Protein AF-J2ZG76-F1 (afdb_monomer_lite)

Sequence (73 aa):
IWPGGAATTTLAGPSPSSPAVGRIDAHDLGGAFLTRYRVRWEGGASLESSVWAPATSGEARLVMVHHQSTLIS

Secondary structure (DSSP, 8-state):
--TTS---SSS-SPPPSS-EE---EEEE-SSSEEEEEEEEETTEEEEEEEEEEE-TTS-S-EEEEEEEEEEE-

Foldseek 3Di:
DDLVPDDDPDPDDDDAAPKDKADWDWDDPPQKIWTWTKIDGVNFIWIKIWIWHADPVPDRDTDTPDIDIGTDD

Radius of gyration: 14.23 Å; chains: 1; bounding box: 35×25×33 Å

Structure (mmCIF, N/CA/C/O backbone):
data_AF-J2ZG76-F1
#
_entry.id   AF-J2ZG76-F1
#
loop_
_atom_site.group_PDB
_atom_site.id
_atom_site.type_symbol
_atom_site.label_atom_id
_atom_site.label_alt_id
_atom_site.label_comp_id
_atom_site.label_asym_id
_atom_site.label_entity_id
_atom_site.label_seq_id
_atom_site.pdbx_PDB_ins_code
_atom_site.Cartn_x
_atom_site.Cartn_y
_atom_site.Cartn_z
_atom_site.occupancy
_atom_site.B_iso_or_equiv
_atom_site.auth_seq_id
_atom_site.auth_comp_id
_atom_site.auth_asym_id
_atom_site.auth_atom_id
_atom_site.pdbx_PDB_model_num
ATOM 1 N N . ILE A 1 1 ? 12.142 5.792 -1.761 1.00 57.31 1 ILE A N 1
ATOM 2 C CA . ILE A 1 1 ? 13.466 5.396 -2.298 1.00 57.31 1 ILE A CA 1
ATOM 3 C C . ILE A 1 1 ? 13.482 5.787 -3.762 1.00 57.31 1 ILE A C 1
ATOM 5 O O . ILE A 1 1 ? 12.532 5.469 -4.464 1.00 57.31 1 ILE A O 1
ATOM 9 N N . TRP A 1 2 ? 14.491 6.532 -4.194 1.00 62.09 2 TRP A N 1
ATOM 10 C CA . TRP A 1 2 ? 14.563 7.094 -5.541 1.00 62.09 2 TRP A CA 1
ATOM 11 C C . TRP A 1 2 ? 15.310 6.158 -6.508 1.00 62.09 2 TRP A C 1
ATOM 13 O O . TRP A 1 2 ? 16.031 5.273 -6.041 1.00 62.09 2 TRP A O 1
ATOM 23 N N . PRO A 1 3 ? 15.207 6.363 -7.837 1.00 53.00 3 PRO A N 1
ATOM 24 C CA . PRO A 1 3 ? 15.874 5.530 -8.849 1.00 53.00 3 PRO A CA 1
ATOM 25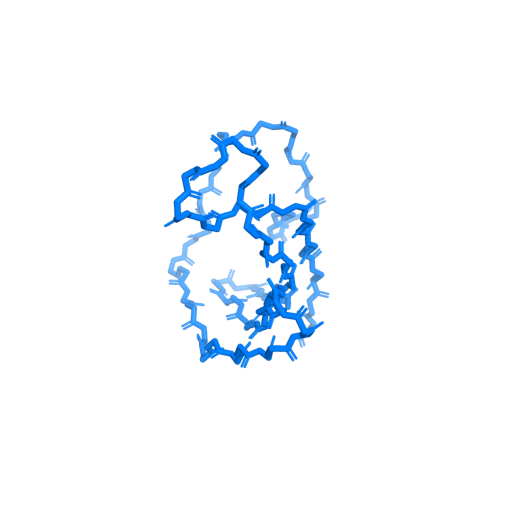 C C . PRO A 1 3 ? 17.412 5.431 -8.703 1.00 53.00 3 PRO A C 1
ATOM 27 O O . PRO A 1 3 ? 18.023 4.564 -9.309 1.00 53.00 3 PRO A O 1
ATOM 30 N N . GLY A 1 4 ? 18.041 6.279 -7.877 1.00 63.53 4 GLY A N 1
ATOM 31 C CA . GLY A 1 4 ? 19.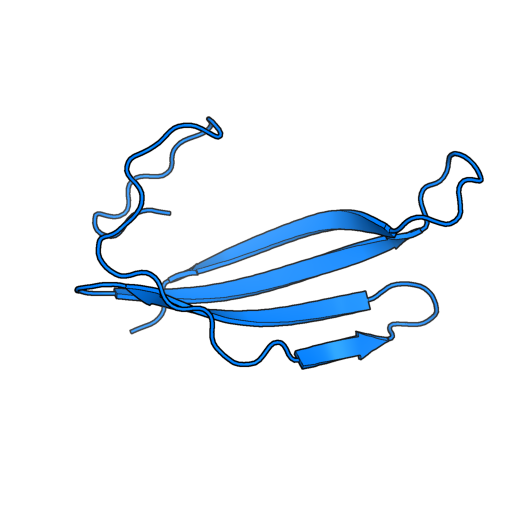466 6.216 -7.511 1.00 63.53 4 GLY A CA 1
ATOM 32 C C . GLY A 1 4 ? 19.760 5.696 -6.095 1.00 63.53 4 GLY A C 1
ATOM 33 O O . GLY A 1 4 ? 20.832 5.963 -5.565 1.00 63.53 4 GLY A O 1
ATOM 34 N N . GLY A 1 5 ? 18.804 5.046 -5.423 1.00 61.62 5 GLY A N 1
ATOM 35 C CA . GLY A 1 5 ? 18.968 4.531 -4.054 1.00 61.62 5 GLY A CA 1
ATOM 36 C C . GLY A 1 5 ? 18.892 5.591 -2.948 1.00 61.62 5 GLY A C 1
ATOM 37 O O . GLY A 1 5 ? 18.909 5.252 -1.768 1.00 61.62 5 GLY A O 1
ATOM 38 N N . ALA A 1 6 ? 18.751 6.871 -3.301 1.00 59.19 6 ALA A N 1
ATOM 39 C CA . ALA A 1 6 ? 18.577 7.937 -2.326 1.00 59.19 6 ALA A CA 1
ATOM 40 C C . ALA A 1 6 ? 17.247 7.772 -1.567 1.00 59.19 6 ALA A C 1
ATOM 42 O O . ALA A 1 6 ? 16.185 7.553 -2.158 1.00 59.19 6 ALA A O 1
ATOM 43 N N . ALA A 1 7 ? 17.297 7.899 -0.245 1.00 58.59 7 ALA A N 1
ATOM 44 C CA . ALA A 1 7 ? 16.127 8.018 0.612 1.00 58.59 7 ALA A CA 1
ATOM 45 C C . ALA A 1 7 ? 16.026 9.479 1.059 1.00 58.59 7 ALA A C 1
ATOM 47 O O . ALA A 1 7 ? 16.967 10.003 1.650 1.00 58.59 7 ALA A O 1
ATOM 48 N N . THR A 1 8 ? 14.917 10.157 0.767 1.00 57.59 8 THR A N 1
ATOM 49 C CA . THR A 1 8 ? 14.618 11.446 1.404 1.00 57.59 8 THR A CA 1
ATOM 50 C C . THR A 1 8 ? 13.802 11.187 2.662 1.00 57.59 8 THR A C 1
ATOM 52 O O . THR A 1 8 ? 12.922 10.330 2.677 1.00 57.59 8 THR A O 1
ATOM 55 N N . THR A 1 9 ? 14.094 11.931 3.725 1.00 52.78 9 THR A N 1
ATOM 56 C CA . THR A 1 9 ? 13.291 11.953 4.959 1.00 52.78 9 THR A CA 1
ATOM 57 C C . THR A 1 9 ? 12.159 12.981 4.890 1.00 52.78 9 THR A C 1
ATOM 59 O O . THR A 1 9 ? 11.390 13.127 5.836 1.00 52.78 9 THR A O 1
ATOM 62 N N . THR A 1 10 ? 12.051 13.704 3.773 1.00 53.34 10 THR A N 1
ATOM 63 C CA . THR A 1 10 ? 11.049 14.737 3.514 1.00 53.34 10 THR A CA 1
ATOM 64 C C . THR A 1 10 ? 10.049 14.265 2.454 1.00 53.34 10 THR A C 1
ATOM 66 O O . THR A 1 10 ? 10.377 13.457 1.582 1.00 53.34 10 THR A O 1
ATOM 69 N N . LEU A 1 11 ? 8.832 14.823 2.491 1.00 55.97 11 LEU A N 1
ATOM 70 C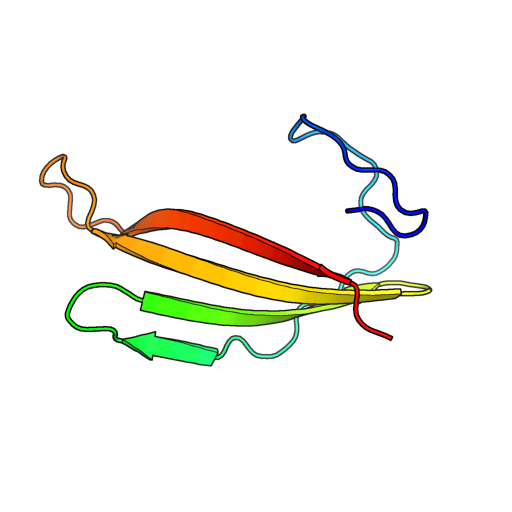 CA . LEU A 1 11 ? 7.807 14.660 1.443 1.00 55.97 11 LEU A CA 1
ATOM 71 C C . LEU A 1 11 ? 8.179 15.362 0.119 1.00 55.97 11 LEU A C 1
ATOM 73 O O . LEU A 1 11 ? 7.447 15.257 -0.859 1.00 55.97 11 LEU A O 1
ATOM 77 N N . ALA A 1 12 ? 9.294 16.099 0.091 1.00 52.88 12 ALA A N 1
ATOM 78 C CA . ALA A 1 12 ? 9.776 16.840 -1.065 1.00 52.88 12 ALA A CA 1
ATOM 79 C C . ALA A 1 12 ? 10.965 16.109 -1.705 1.00 52.88 12 ALA A C 1
ATOM 81 O O . ALA A 1 12 ? 11.977 15.853 -1.055 1.00 52.88 12 ALA A O 1
ATOM 82 N N . GLY A 1 13 ? 10.854 15.801 -2.994 1.00 59.06 13 GLY A N 1
ATOM 83 C CA . GLY A 1 13 ? 11.900 15.179 -3.800 1.00 59.06 13 GLY A CA 1
ATOM 84 C C . GLY A 1 13 ? 11.490 15.148 -5.274 1.00 59.06 13 GLY A C 1
ATOM 85 O O . GLY A 1 13 ? 10.312 15.360 -5.577 1.00 59.06 13 GLY A O 1
ATOM 86 N N . PRO A 1 14 ? 12.432 14.932 -6.206 1.00 62.00 14 PRO A N 1
ATOM 87 C CA . PRO A 1 14 ? 12.093 14.814 -7.617 1.00 62.00 14 PRO A CA 1
ATOM 88 C C . PRO A 1 14 ? 11.164 13.612 -7.823 1.00 62.00 14 PRO A C 1
ATOM 90 O O . PRO A 1 14 ? 11.516 12.484 -7.481 1.00 62.00 14 PRO A O 1
ATOM 93 N N . SER A 1 15 ? 9.979 13.847 -8.393 1.00 64.31 15 SER A N 1
ATOM 94 C CA . SER A 1 15 ? 9.152 12.749 -8.893 1.00 64.31 15 SER A CA 1
ATOM 95 C C . SER A 1 15 ? 9.904 12.067 -10.039 1.00 64.31 15 SER A C 1
ATOM 97 O O . SER A 1 15 ? 10.406 12.773 -10.918 1.00 64.31 15 SER A O 1
ATOM 99 N N . PRO A 1 16 ? 9.971 10.726 -10.081 1.00 69.25 16 PRO A N 1
ATOM 100 C CA . PRO A 1 16 ? 10.484 10.018 -11.242 1.00 69.25 16 PRO A CA 1
ATOM 101 C C . PRO A 1 16 ? 9.732 10.443 -12.506 1.00 69.25 16 PRO A C 1
ATOM 103 O O . PRO A 1 16 ? 8.541 10.769 -12.439 1.00 69.25 16 PRO A O 1
ATOM 106 N N . SER A 1 17 ? 10.404 10.424 -13.656 1.00 80.50 17 SER A N 1
ATOM 107 C CA . SER A 1 17 ? 9.752 10.621 -14.948 1.00 80.50 17 SER A CA 1
ATOM 108 C C . SER A 1 17 ? 8.767 9.479 -15.220 1.00 80.50 17 SER A C 1
ATOM 110 O O . SER A 1 17 ? 9.059 8.300 -14.998 1.00 80.50 17 SER A O 1
ATOM 112 N N . SER A 1 18 ? 7.582 9.844 -15.716 1.00 85.50 18 SER A N 1
ATOM 113 C CA . SER A 1 18 ? 6.541 8.912 -16.171 1.00 85.50 18 SER A CA 1
ATOM 114 C C . SER A 1 18 ? 6.136 7.836 -15.143 1.00 85.50 18 SER A C 1
ATOM 116 O O . SER A 1 18 ? 6.155 6.643 -15.471 1.00 85.50 18 SER A O 1
ATOM 118 N N . PRO A 1 19 ? 5.763 8.207 -13.901 1.00 88.56 19 PRO A N 1
ATOM 119 C CA . PRO A 1 19 ? 5.351 7.229 -12.912 1.00 88.56 19 PRO A CA 1
ATOM 120 C C . PRO A 1 19 ? 4.013 6.605 -13.321 1.00 88.56 19 PRO A C 1
ATOM 122 O O . PRO A 1 19 ? 3.108 7.286 -13.804 1.00 88.56 19 PRO A O 1
ATOM 125 N N . ALA A 1 20 ? 3.866 5.305 -13.096 1.00 93.00 20 ALA A N 1
ATOM 126 C CA . ALA A 1 20 ? 2.605 4.608 -13.283 1.00 93.00 20 ALA A CA 1
ATOM 127 C C . ALA A 1 20 ? 2.351 3.640 -12.130 1.00 93.00 20 ALA A C 1
ATOM 129 O O . ALA A 1 20 ? 3.229 2.877 -11.720 1.00 93.00 20 ALA A O 1
ATOM 130 N N . VAL A 1 21 ? 1.120 3.672 -11.632 1.00 94.88 21 VAL A N 1
ATOM 131 C CA . VAL A 1 21 ? 0.635 2.798 -10.566 1.00 94.88 21 VAL A CA 1
ATOM 132 C C . VAL A 1 21 ? -0.061 1.605 -11.212 1.00 94.88 21 VAL A C 1
ATOM 134 O O . VAL A 1 21 ? -0.898 1.765 -12.101 1.00 94.88 21 VAL A O 1
ATOM 137 N N . GLY A 1 22 ? 0.339 0.402 -10.811 1.00 95.94 22 GLY A N 1
ATOM 138 C CA . GLY A 1 22 ? -0.305 -0.840 -11.215 1.00 95.94 22 GLY A CA 1
ATOM 139 C C . GLY A 1 22 ? -1.639 -1.052 -10.502 1.00 95.94 22 GLY A C 1
ATOM 140 O O . GLY A 1 22 ? -2.136 -0.190 -9.780 1.00 95.94 22 GLY A O 1
ATOM 141 N N . ARG A 1 23 ? -2.220 -2.239 -10.681 1.00 97.62 23 ARG A N 1
ATOM 142 C CA . ARG A 1 23 ? -3.410 -2.633 -9.924 1.00 97.62 23 ARG A CA 1
ATOM 143 C C . ARG A 1 23 ? -3.116 -2.581 -8.422 1.00 97.62 23 ARG A C 1
ATOM 145 O O . ARG A 1 23 ? -2.045 -3.004 -7.989 1.00 97.62 23 ARG A O 1
ATOM 152 N N . ILE A 1 24 ? -4.084 -2.076 -7.664 1.00 97.69 24 ILE A N 1
ATOM 153 C CA . ILE A 1 24 ? -4.068 -2.101 -6.205 1.00 97.69 24 ILE A CA 1
ATOM 154 C C . ILE A 1 24 ? -4.903 -3.285 -5.751 1.00 97.69 24 ILE A C 1
ATOM 156 O O . ILE A 1 24 ? -6.117 -3.308 -5.958 1.00 97.69 24 ILE A O 1
ATOM 160 N N . ASP A 1 25 ? -4.237 -4.254 -5.136 1.00 98.00 25 ASP A N 1
ATOM 161 C CA . ASP A 1 25 ? -4.895 -5.354 -4.450 1.00 98.00 25 ASP A CA 1
ATOM 162 C C . ASP A 1 25 ? -5.073 -4.957 -2.982 1.00 98.00 25 ASP A C 1
ATOM 164 O O . ASP A 1 25 ? -4.106 -4.618 -2.293 1.00 98.00 25 ASP A O 1
ATOM 168 N N . ALA A 1 26 ? -6.324 -4.951 -2.520 1.00 97.06 26 ALA A N 1
ATOM 169 C CA . ALA A 1 26 ? -6.701 -4.603 -1.157 1.00 97.06 26 ALA A CA 1
ATOM 170 C C . ALA A 1 26 ? -7.267 -5.836 -0.447 1.00 97.06 26 ALA A C 1
ATOM 172 O O . ALA A 1 26 ? -8.194 -6.476 -0.943 1.00 97.06 26 ALA A O 1
ATOM 173 N N . HIS A 1 27 ? -6.716 -6.150 0.721 1.00 97.69 27 HIS A N 1
ATOM 174 C CA . HIS A 1 27 ? -7.114 -7.284 1.546 1.00 97.69 27 HIS A CA 1
ATOM 175 C C . HIS A 1 27 ? -7.627 -6.783 2.893 1.00 97.69 27 HIS A C 1
ATOM 177 O O . HIS A 1 27 ? -6.921 -6.039 3.571 1.00 97.69 27 HIS A O 1
ATOM 183 N N . ASP A 1 28 ? -8.830 -7.203 3.281 1.00 96.06 28 ASP A N 1
ATOM 184 C CA . ASP A 1 28 ? -9.335 -7.014 4.643 1.00 96.06 28 ASP A CA 1
ATOM 185 C C . ASP A 1 28 ? -8.567 -7.926 5.614 1.00 96.06 28 ASP A C 1
ATOM 187 O O . ASP A 1 28 ? -8.306 -9.095 5.323 1.00 96.06 28 ASP A O 1
ATOM 191 N N . LEU A 1 29 ? -8.190 -7.365 6.758 1.00 95.06 29 LEU A N 1
ATOM 192 C CA . LEU A 1 29 ? -7.449 -7.994 7.848 1.00 95.06 29 LEU A CA 1
ATOM 193 C C . LEU A 1 29 ? -8.242 -7.983 9.166 1.00 95.06 29 LEU A C 1
ATOM 195 O O . LEU A 1 29 ? -7.650 -8.014 10.243 1.00 95.06 29 LEU A O 1
ATOM 199 N N . GLY A 1 30 ? -9.573 -7.914 9.100 1.00 93.25 30 GLY A N 1
ATOM 200 C CA . GLY A 1 30 ? -10.436 -7.882 10.281 1.00 93.25 30 GLY A CA 1
ATOM 201 C C . GLY A 1 30 ? -10.622 -6.465 10.815 1.00 93.25 30 GLY A C 1
ATOM 202 O O . GLY A 1 30 ? -10.428 -6.213 12.003 1.00 93.25 30 GLY A O 1
ATOM 203 N N . GLY A 1 31 ? -10.976 -5.535 9.925 1.00 90.44 31 GLY A N 1
ATOM 204 C CA . GLY A 1 31 ? -11.210 -4.126 10.267 1.00 90.44 31 GLY A CA 1
ATOM 205 C C . GLY A 1 31 ? -10.036 -3.199 9.954 1.00 90.44 31 GLY A C 1
ATOM 206 O O . GLY A 1 31 ? -10.147 -1.997 10.167 1.00 90.44 31 GLY A O 1
ATOM 207 N N . ALA A 1 32 ? -8.946 -3.733 9.406 1.00 95.06 32 ALA A N 1
ATOM 208 C CA . ALA A 1 32 ? -7.869 -2.987 8.761 1.00 95.06 32 ALA A CA 1
ATOM 209 C C . ALA A 1 32 ? -7.681 -3.509 7.331 1.00 95.06 32 ALA A C 1
ATOM 211 O O . ALA A 1 32 ? -8.124 -4.606 7.007 1.00 95.06 32 ALA A O 1
ATOM 212 N N . PHE A 1 33 ? -6.999 -2.751 6.478 1.00 97.62 33 PHE A N 1
ATOM 213 C CA . PHE A 1 33 ? -6.755 -3.124 5.089 1.00 97.62 33 PHE A CA 1
ATOM 214 C C . PHE A 1 33 ? -5.263 -3.144 4.780 1.00 97.62 33 PHE A C 1
ATOM 216 O O . PHE A 1 33 ? -4.555 -2.177 5.060 1.00 97.62 33 PHE A O 1
ATOM 223 N N . LEU A 1 34 ? -4.791 -4.217 4.150 1.00 98.00 34 LEU A N 1
ATOM 224 C CA . LEU A 1 34 ? -3.487 -4.267 3.495 1.00 98.00 34 LEU A CA 1
ATOM 225 C C . LEU A 1 34 ? -3.666 -3.961 2.013 1.00 98.00 34 LEU A C 1
ATOM 227 O O . LEU A 1 34 ? -4.355 -4.698 1.311 1.00 98.00 34 LEU A O 1
ATOM 231 N N . THR A 1 35 ? -3.001 -2.920 1.524 1.00 98.19 35 THR A N 1
ATOM 232 C CA . THR A 1 35 ? -2.902 -2.638 0.090 1.00 98.19 35 THR A CA 1
ATOM 233 C C . THR A 1 35 ? -1.521 -2.999 -0.429 1.00 98.19 35 THR A C 1
ATOM 235 O O . THR A 1 35 ? -0.518 -2.617 0.179 1.00 98.19 35 THR A O 1
ATOM 238 N N . ARG A 1 36 ? -1.462 -3.703 -1.563 1.00 97.88 36 ARG A N 1
ATOM 239 C CA . ARG A 1 36 ? -0.224 -4.014 -2.290 1.00 97.88 36 ARG A CA 1
ATOM 240 C C . ARG A 1 36 ? -0.365 -3.616 -3.751 1.00 97.88 36 ARG A C 1
ATOM 242 O O . ARG A 1 36 ? -1.382 -3.903 -4.376 1.00 97.88 36 ARG A O 1
ATOM 249 N N . TYR A 1 37 ? 0.647 -2.947 -4.291 1.00 97.50 37 TYR A N 1
ATOM 250 C CA . TYR A 1 37 ? 0.667 -2.521 -5.692 1.00 97.50 37 TYR A CA 1
ATOM 251 C C . TYR A 1 37 ? 2.091 -2.289 -6.185 1.00 97.50 37 TYR A C 1
ATOM 253 O O . TYR A 1 37 ? 3.002 -2.058 -5.398 1.00 97.50 37 TYR A O 1
ATOM 261 N N . ARG A 1 38 ? 2.295 -2.344 -7.504 1.00 96.06 38 ARG A N 1
ATOM 262 C CA . ARG A 1 38 ? 3.571 -1.967 -8.129 1.00 96.06 38 ARG A CA 1
ATOM 263 C C . ARG A 1 38 ? 3.522 -0.506 -8.553 1.00 96.06 38 ARG A C 1
ATOM 265 O O . ARG A 1 38 ? 2.549 -0.087 -9.177 1.00 96.06 38 ARG A O 1
ATOM 272 N N . VAL A 1 39 ? 4.584 0.239 -8.290 1.00 94.19 39 VAL A N 1
ATOM 273 C CA . VAL A 1 39 ? 4.846 1.527 -8.940 1.00 94.19 39 VAL A CA 1
ATOM 274 C C . VAL A 1 39 ? 6.006 1.324 -9.903 1.00 94.19 39 VAL A C 1
ATOM 276 O O . VAL A 1 39 ? 6.984 0.658 -9.574 1.00 94.19 39 VAL A O 1
ATOM 279 N N . ARG A 1 40 ? 5.881 1.845 -11.122 1.00 92.75 40 ARG A N 1
ATOM 280 C CA . ARG A 1 40 ? 6.944 1.843 -12.137 1.00 92.75 40 ARG A CA 1
ATOM 281 C C . ARG A 1 40 ? 7.257 3.267 -12.566 1.00 92.75 40 ARG A C 1
ATOM 283 O O . ARG A 1 40 ? 6.371 4.116 -12.544 1.00 92.75 40 ARG A O 1
ATOM 290 N N . TRP A 1 41 ? 8.482 3.498 -12.998 1.00 90.06 41 TRP A N 1
ATOM 291 C CA . TRP A 1 41 ? 8.952 4.748 -13.590 1.00 90.06 41 TRP A CA 1
ATOM 292 C C . TRP A 1 41 ? 10.054 4.434 -14.603 1.00 90.06 41 TRP A C 1
ATOM 294 O O . TRP A 1 41 ? 10.442 3.276 -14.785 1.00 90.06 41 TRP A O 1
ATOM 304 N N . GLU A 1 42 ? 10.554 5.452 -15.292 1.00 86.75 42 GLU A N 1
ATOM 305 C CA . GLU A 1 42 ? 11.684 5.279 -16.201 1.00 86.75 42 GLU A CA 1
ATOM 306 C C . GLU A 1 42 ? 12.928 4.756 -15.457 1.00 86.75 42 GLU A C 1
ATOM 308 O O . GLU A 1 42 ? 13.476 5.422 -14.582 1.00 86.75 42 GLU A O 1
ATOM 313 N N . GLY A 1 43 ? 13.372 3.543 -15.797 1.00 85.12 43 GLY A N 1
ATOM 314 C CA . GLY A 1 43 ? 14.568 2.938 -15.205 1.00 85.12 43 GLY A CA 1
ATOM 315 C C . GLY A 1 43 ? 14.363 2.264 -13.844 1.00 85.12 43 GLY A C 1
ATOM 316 O O . GLY A 1 43 ? 15.351 1.915 -13.202 1.00 85.12 43 GLY A O 1
ATOM 317 N N . GLY A 1 44 ? 13.126 2.046 -13.381 1.00 88.38 44 GLY A N 1
ATOM 318 C CA . GLY A 1 44 ? 12.917 1.273 -12.156 1.00 88.38 44 GLY A CA 1
ATOM 319 C C . GLY A 1 44 ? 11.469 1.010 -11.766 1.00 88.38 44 GLY A C 1
ATOM 320 O O . GLY A 1 44 ? 10.509 1.421 -12.424 1.00 88.38 44 GLY A O 1
ATOM 321 N N . ALA A 1 45 ? 11.322 0.278 -10.667 1.00 91.94 45 ALA A N 1
ATOM 322 C CA . ALA A 1 45 ? 10.043 -0.012 -10.052 1.00 91.94 45 ALA A CA 1
ATOM 323 C C . ALA A 1 45 ? 10.197 -0.362 -8.570 1.00 91.94 45 ALA A C 1
ATOM 325 O O . ALA A 1 45 ? 11.272 -0.731 -8.089 1.00 91.94 45 ALA A O 1
ATOM 326 N N . SER A 1 46 ? 9.080 -0.308 -7.859 1.00 93.38 46 SER A N 1
ATOM 327 C CA . SER A 1 46 ? 8.952 -0.755 -6.479 1.00 93.38 46 SER A CA 1
ATOM 328 C C . SER A 1 46 ? 7.656 -1.526 -6.275 1.00 93.38 46 SER A C 1
ATOM 330 O O . SER A 1 46 ? 6.650 -1.310 -6.959 1.00 93.38 46 SER A O 1
ATOM 332 N N . LEU A 1 47 ? 7.688 -2.446 -5.315 1.00 96.38 47 LEU A N 1
ATOM 333 C CA . LEU A 1 47 ? 6.494 -2.989 -4.698 1.00 96.38 47 LEU A CA 1
ATOM 334 C C . LEU A 1 47 ? 6.165 -2.128 -3.482 1.00 96.38 47 LEU A C 1
ATOM 336 O O . LEU A 1 47 ? 6.977 -1.985 -2.569 1.00 96.38 47 LEU A O 1
ATOM 340 N N . GLU A 1 48 ? 4.956 -1.600 -3.475 1.00 96.00 48 GLU A N 1
ATOM 341 C CA . GLU A 1 48 ? 4.399 -0.827 -2.383 1.00 96.00 48 GLU A CA 1
ATOM 342 C C . GLU A 1 48 ? 3.510 -1.722 -1.531 1.00 96.00 48 GLU A C 1
ATOM 344 O O . GLU A 1 48 ? 2.731 -2.535 -2.041 1.00 96.00 48 GLU A O 1
ATOM 349 N N . SER A 1 49 ? 3.641 -1.591 -0.217 1.00 97.38 49 SER A N 1
ATOM 350 C CA . SER A 1 49 ? 2.778 -2.237 0.767 1.00 97.38 49 SER A CA 1
ATOM 351 C C . SER A 1 49 ? 2.409 -1.231 1.846 1.00 97.38 49 SER A C 1
ATOM 353 O O . SER A 1 49 ? 3.274 -0.542 2.385 1.00 97.38 49 SER A O 1
ATOM 355 N N . SER A 1 50 ? 1.128 -1.126 2.177 1.00 97.69 50 SER A N 1
ATOM 356 C CA . SER A 1 50 ? 0.665 -0.256 3.262 1.00 97.69 50 SER A CA 1
ATOM 357 C C . SER A 1 50 ? -0.508 -0.858 4.015 1.00 97.69 50 SER A C 1
ATOM 359 O O . SER A 1 50 ? -1.333 -1.570 3.443 1.00 97.69 50 SER A O 1
ATOM 361 N N . VAL A 1 51 ? -0.554 -0.572 5.315 1.00 97.94 51 VAL A N 1
ATOM 362 C CA . VAL A 1 51 ? -1.644 -0.967 6.209 1.00 97.94 51 VAL A CA 1
ATOM 363 C C . VAL A 1 51 ? -2.441 0.272 6.575 1.00 97.94 51 VAL A C 1
ATOM 365 O O . VAL A 1 51 ? -1.883 1.280 7.018 1.00 97.94 51 VAL A O 1
ATOM 368 N N . TRP A 1 52 ? -3.752 0.169 6.408 1.00 97.56 52 TRP A N 1
ATOM 369 C CA . TRP A 1 52 ? -4.725 1.207 6.693 1.00 97.56 52 TRP A CA 1
ATOM 370 C C . TRP A 1 52 ? -5.661 0.725 7.791 1.00 97.56 52 TRP A C 1
ATOM 372 O O . TRP A 1 52 ? -6.283 -0.324 7.653 1.00 97.56 52 TRP A O 1
ATOM 382 N N . ALA A 1 53 ? -5.773 1.483 8.873 1.00 96.62 53 ALA A N 1
ATOM 383 C CA . ALA A 1 53 ? -6.637 1.154 10.002 1.00 96.62 53 ALA A CA 1
ATOM 384 C C . ALA A 1 53 ? -7.614 2.308 10.278 1.00 96.62 53 ALA A C 1
ATOM 386 O O . ALA A 1 53 ? -7.311 3.449 9.922 1.00 96.62 53 ALA A O 1
ATOM 387 N N . PRO A 1 54 ? -8.774 2.055 10.900 1.00 95.44 54 PRO A N 1
ATOM 388 C CA . PRO A 1 54 ? -9.681 3.105 11.334 1.00 95.44 54 PRO A CA 1
ATOM 389 C C . PRO A 1 54 ? -8.972 4.099 12.252 1.00 95.44 54 PRO A C 1
ATOM 391 O O . PRO A 1 54 ? -8.172 3.719 13.111 1.00 95.44 54 PRO A O 1
ATOM 394 N N . ALA A 1 55 ? -9.266 5.384 12.078 1.00 93.31 55 ALA A N 1
ATOM 395 C CA . ALA A 1 55 ? -8.776 6.410 12.978 1.00 93.31 55 ALA A CA 1
ATOM 396 C C . ALA A 1 55 ? -9.309 6.175 14.397 1.00 93.31 55 ALA A C 1
ATOM 398 O O . ALA A 1 55 ? -10.492 5.917 14.610 1.00 93.31 55 ALA A O 1
ATOM 399 N N . THR A 1 56 ? -8.444 6.346 15.393 1.00 88.56 56 THR A N 1
ATOM 400 C CA . THR A 1 56 ? -8.827 6.253 16.809 1.00 88.56 56 THR A CA 1
ATOM 401 C C . THR A 1 56 ? -9.659 7.447 17.282 1.00 88.56 56 THR A C 1
ATOM 403 O O . THR A 1 56 ? -10.246 7.390 18.356 1.00 88.56 56 THR A O 1
ATOM 406 N N . SER A 1 57 ? -9.751 8.519 16.484 1.00 85.19 57 SER A N 1
ATOM 407 C CA . SER A 1 57 ? -10.490 9.746 16.808 1.00 85.19 57 SER A CA 1
ATOM 408 C C . SER A 1 57 ? -12.018 9.608 16.724 1.00 85.19 57 SER A C 1
ATOM 410 O O . SER A 1 57 ? -12.719 10.603 16.873 1.00 85.19 57 SER A O 1
ATOM 412 N N . GLY A 1 58 ? -12.547 8.407 16.463 1.00 77.75 58 GLY A N 1
ATOM 413 C CA . GLY A 1 58 ? -13.986 8.157 16.312 1.00 77.75 58 GLY A CA 1
ATOM 414 C C . GLY A 1 58 ? -14.565 8.611 14.966 1.00 77.75 58 GLY A C 1
ATOM 415 O O . GLY A 1 58 ? -15.735 8.368 14.686 1.00 77.75 58 GLY A O 1
ATOM 416 N N . GLU A 1 59 ? -13.751 9.233 14.110 1.00 85.81 59 GLU A N 1
ATOM 417 C CA . GLU A 1 59 ? -14.118 9.536 12.730 1.00 85.81 59 GLU A CA 1
ATOM 418 C C . GLU A 1 59 ? -14.088 8.264 11.877 1.00 85.81 59 GLU A C 1
ATOM 420 O O . GLU A 1 59 ? -13.133 7.487 11.934 1.00 85.81 59 GLU A O 1
ATOM 425 N N . ALA A 1 60 ? -15.097 8.086 11.022 1.00 87.81 60 ALA A N 1
ATOM 426 C CA . ALA A 1 60 ? -15.164 6.996 10.050 1.00 87.81 60 ALA A CA 1
ATOM 427 C C . ALA A 1 60 ? -14.194 7.228 8.874 1.00 87.81 60 ALA A C 1
ATOM 429 O O . ALA A 1 60 ? -14.604 7.411 7.728 1.00 87.81 60 ALA A O 1
ATOM 430 N N . ARG A 1 61 ? -12.891 7.251 9.166 1.00 92.12 61 ARG A N 1
ATOM 431 C CA . ARG A 1 61 ? -11.812 7.391 8.182 1.00 92.12 61 ARG A CA 1
ATOM 432 C C . ARG A 1 61 ? -10.724 6.355 8.426 1.00 92.12 61 ARG A C 1
ATOM 434 O O . ARG A 1 61 ? -10.458 5.983 9.566 1.00 92.12 61 ARG A O 1
ATOM 441 N N . LEU A 1 62 ? -10.058 5.941 7.355 1.00 94.31 62 LEU A N 1
ATOM 442 C CA . LEU A 1 62 ? -8.849 5.131 7.439 1.00 94.31 62 LEU A CA 1
ATOM 443 C C . LEU A 1 62 ? -7.614 6.033 7.514 1.00 94.31 62 LEU A C 1
ATOM 445 O O . LEU A 1 62 ? -7.540 7.060 6.839 1.00 94.31 62 LEU A O 1
ATOM 449 N N . VAL A 1 63 ? -6.631 5.626 8.308 1.00 95.81 63 VAL A N 1
ATOM 450 C CA . VAL A 1 63 ? -5.299 6.228 8.372 1.00 95.81 63 VAL A CA 1
ATOM 451 C C . VAL A 1 63 ? -4.255 5.179 8.018 1.00 95.81 63 VAL A C 1
ATOM 453 O O . VAL A 1 63 ? -4.348 4.024 8.434 1.00 95.81 63 VAL A O 1
ATOM 456 N N . MET A 1 64 ? -3.260 5.576 7.230 1.00 95.94 64 MET A N 1
ATOM 457 C CA . MET A 1 64 ? -2.117 4.726 6.922 1.00 95.94 64 MET A CA 1
ATOM 458 C C . MET A 1 64 ? -1.238 4.635 8.172 1.00 95.94 64 MET A C 1
ATOM 460 O O . MET A 1 64 ? -0.626 5.620 8.575 1.00 95.94 64 MET A O 1
ATOM 464 N N . VAL A 1 65 ? -1.199 3.462 8.798 1.00 95.75 65 VAL 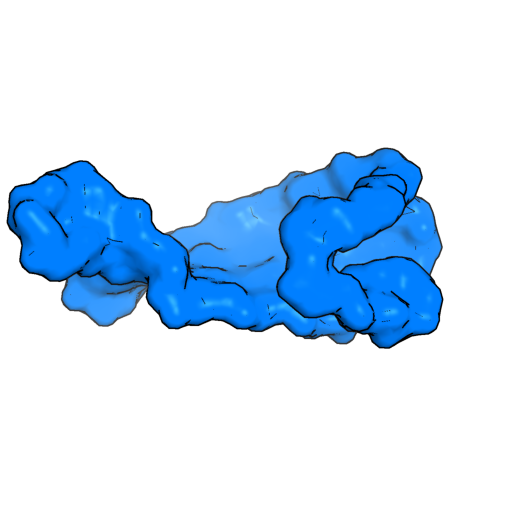A N 1
ATOM 465 C CA . VAL A 1 65 ? -0.419 3.222 10.026 1.00 95.75 65 VAL A CA 1
ATOM 466 C C . VAL A 1 65 ? 0.952 2.627 9.733 1.00 95.75 65 VAL A C 1
ATOM 468 O O . VAL A 1 65 ? 1.855 2.691 10.562 1.00 95.75 65 VAL A O 1
ATOM 471 N N . HIS A 1 66 ? 1.117 2.054 8.543 1.00 95.50 66 HIS A N 1
ATOM 472 C CA . HIS A 1 66 ? 2.383 1.520 8.077 1.00 95.50 66 HIS A CA 1
ATOM 473 C C . HIS A 1 66 ? 2.486 1.644 6.560 1.00 95.50 66 HIS A C 1
ATOM 475 O O . HIS A 1 66 ? 1.503 1.437 5.844 1.00 95.50 66 HIS A O 1
ATOM 481 N N . HIS A 1 67 ? 3.693 1.925 6.078 1.00 95.38 67 HIS A N 1
ATOM 482 C CA . HIS A 1 67 ? 4.024 1.905 4.666 1.00 95.38 67 HIS A CA 1
ATOM 483 C C . HIS A 1 67 ? 5.462 1.460 4.459 1.00 95.38 67 HIS A C 1
ATOM 485 O O . HIS A 1 67 ? 6.377 1.922 5.142 1.00 95.38 67 HIS A O 1
ATOM 491 N N . GLN A 1 68 ? 5.639 0.590 3.477 1.00 93.94 68 GLN A N 1
ATOM 492 C CA . GLN A 1 68 ? 6.924 0.108 3.025 1.00 93.94 68 GLN A CA 1
ATOM 493 C C . GLN A 1 68 ? 6.954 0.138 1.500 1.00 93.94 68 GLN A C 1
ATOM 495 O O . GLN A 1 68 ? 6.074 -0.408 0.834 1.00 93.94 68 GLN A O 1
ATOM 500 N N . SER A 1 69 ? 8.029 0.717 0.978 1.00 93.06 69 SER A N 1
ATOM 501 C CA . SER A 1 69 ? 8.400 0.650 -0.429 1.00 93.06 69 SER A CA 1
ATOM 502 C C . SER A 1 69 ? 9.634 -0.233 -0.559 1.00 93.06 69 SER A C 1
ATOM 504 O O . SER A 1 69 ? 10.628 -0.043 0.149 1.00 93.06 69 SER A O 1
ATOM 506 N N . THR A 1 70 ? 9.580 -1.225 -1.440 1.00 92.50 70 THR A N 1
ATOM 507 C CA . THR A 1 70 ? 10.702 -2.128 -1.715 1.00 92.50 70 THR A CA 1
ATOM 508 C C . THR A 1 70 ? 11.034 -2.055 -3.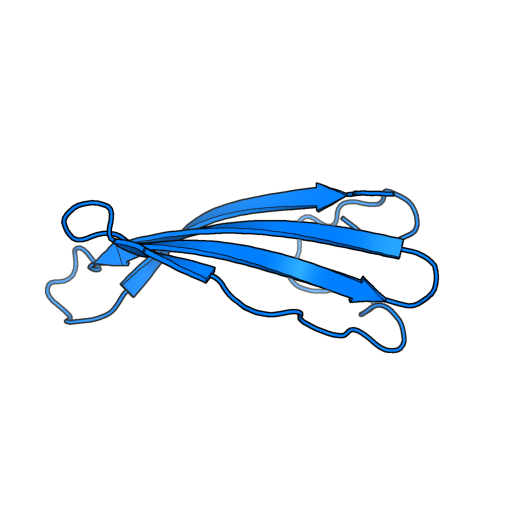194 1.00 92.50 70 THR A C 1
ATOM 510 O O . THR A 1 70 ? 10.189 -2.369 -4.027 1.00 92.50 70 THR A O 1
ATOM 513 N N . LEU A 1 71 ?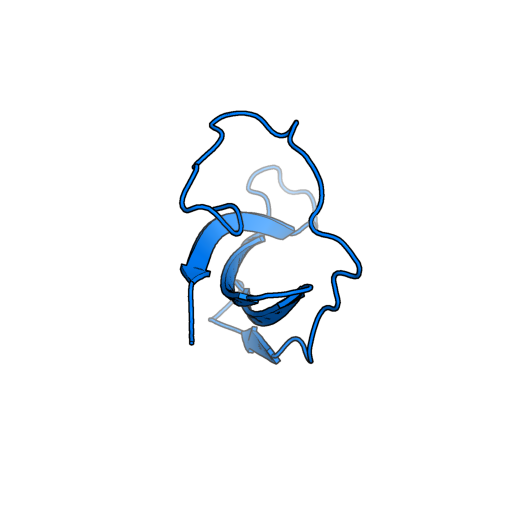 12.258 -1.636 -3.527 1.00 90.38 71 LEU A N 1
ATOM 514 C CA . LEU A 1 71 ? 12.735 -1.664 -4.908 1.00 90.38 71 LEU A CA 1
ATOM 515 C C . LEU A 1 71 ? 12.708 -3.099 -5.437 1.00 90.38 71 LEU A C 1
ATOM 517 O O . LEU A 1 71 ? 13.104 -4.033 -4.740 1.00 90.38 71 LEU A O 1
ATOM 521 N N . ILE A 1 72 ? 12.253 -3.255 -6.674 1.00 89.50 72 ILE A N 1
ATOM 522 C CA . ILE A 1 72 ? 12.194 -4.541 -7.367 1.00 89.50 72 ILE A CA 1
ATOM 523 C C . ILE A 1 72 ? 12.805 -4.387 -8.757 1.00 89.50 72 ILE A C 1
ATOM 525 O O . ILE A 1 72 ? 12.618 -3.352 -9.398 1.00 89.50 72 ILE A O 1
ATOM 529 N N . SER A 1 73 ? 13.529 -5.414 -9.208 1.00 77.62 73 SER A N 1
ATOM 530 C CA . SER A 1 73 ? 14.002 -5.514 -10.594 1.00 77.62 73 SER A CA 1
ATOM 531 C C . SER A 1 73 ? 12.836 -5.801 -11.533 1.00 77.62 73 SER A C 1
ATOM 533 O O . SER A 1 73 ? 12.053 -6.729 -11.216 1.00 77.62 73 SER A O 1
#

pLDDT: mean 85.51, std 14.94, range [52.78, 98.19]